Protein AF-N6VT87-F1 (afdb_monomer)

Solvent-accessible surface area (backbone atoms only — not comparable to full-atom values): 5107 Å² total; per-residue (Å²): 108,74,70,57,52,52,51,51,52,51,56,51,52,69,53,53,73,75,52,85,74,91,57,85,82,74,90,55,102,58,82,94,66,94,81,81,80,78,98,66,93,73,93,78,67,57,68,63,60,50,62,74,71,44,96,40,71,54,99,93,37,79,60,77,82,84,83,71,85,86,128

Nearest PDB structures (foldseek):
  3ip4-assembly1_C  TM=7.911E-01  e=2.599E-02  Staphylococcus aureus subsp. aureus Mu50
  4wj3-assembly2_I  TM=7.405E-01  e=6.722E-02  Pseudomonas aeruginosa PAO1

Foldseek 3Di:
DVVVVVVVVVVVVVVPVVDDPPDDDDPDPDDDDDDDDDPDDDDDPPLVVCQVPAPDDDPSDRDDDDDDPDD

Structure (mmCIF, N/CA/C/O backbone):
data_AF-N6VT87-F1
#
_entry.id   AF-N6VT87-F1
#
loop_
_atom_site.group_PDB
_atom_site.id
_atom_site.type_symbol
_atom_site.label_atom_id
_atom_site.label_alt_id
_atom_site.label_comp_id
_atom_site.label_asym_id
_atom_site.label_entity_id
_atom_site.label_seq_id
_atom_site.pdbx_PDB_ins_code
_atom_site.Cartn_x
_atom_site.Cartn_y
_atom_site.Cartn_z
_atom_site.occupancy
_atom_site.B_iso_or_equiv
_atom_site.auth_seq_id
_atom_site.auth_comp_id
_atom_site.auth_asym_id
_atom_site.auth_atom_id
_atom_site.pdbx_PDB_model_num
ATOM 1 N N . MET A 1 1 ? 9.144 9.829 22.593 1.00 62.50 1 MET A N 1
ATOM 2 C CA . MET A 1 1 ? 8.606 8.552 22.065 1.00 62.50 1 MET A CA 1
ATOM 3 C C . MET A 1 1 ? 7.668 7.835 23.034 1.00 62.50 1 MET A C 1
ATOM 5 O O . MET A 1 1 ? 6.476 7.882 22.777 1.00 62.50 1 MET A O 1
ATOM 9 N N . ARG A 1 2 ? 8.129 7.195 24.125 1.00 79.88 2 ARG A N 1
ATOM 10 C CA . ARG A 1 2 ? 7.233 6.388 24.991 1.00 79.88 2 ARG A CA 1
ATOM 11 C C . ARG A 1 2 ? 6.139 7.224 25.676 1.00 79.88 2 ARG A C 1
ATOM 13 O O . ARG A 1 2 ? 4.966 6.908 25.549 1.00 79.88 2 ARG A O 1
ATOM 20 N N . GLU A 1 3 ? 6.522 8.354 26.270 1.00 87.75 3 GLU A N 1
ATOM 21 C CA . GLU A 1 3 ? 5.582 9.271 26.938 1.00 87.75 3 GLU A CA 1
ATOM 22 C C . GLU A 1 3 ? 4.585 9.942 25.976 1.00 87.75 3 GLU A C 1
ATOM 24 O O . GLU A 1 3 ? 3.450 10.227 26.343 1.00 87.75 3 GLU A O 1
ATOM 29 N N . GLU A 1 4 ? 4.987 10.212 24.732 1.00 89.44 4 GLU A N 1
ATOM 30 C CA . GLU A 1 4 ? 4.095 10.801 23.722 1.00 89.44 4 GLU A CA 1
ATOM 31 C C . GLU A 1 4 ? 3.073 9.779 23.226 1.00 89.44 4 GLU A C 1
ATOM 33 O O . GLU A 1 4 ? 1.899 10.111 23.083 1.00 89.44 4 GLU A O 1
ATOM 38 N N . ALA A 1 5 ? 3.495 8.527 23.029 1.00 91.62 5 ALA A N 1
ATOM 39 C CA . ALA A 1 5 ? 2.594 7.437 22.678 1.00 91.62 5 ALA A CA 1
ATOM 40 C C . ALA A 1 5 ? 1.558 7.190 23.786 1.00 91.62 5 ALA A C 1
ATOM 42 O O . ALA A 1 5 ? 0.372 7.057 23.497 1.00 91.62 5 ALA A O 1
ATOM 43 N N . GLU A 1 6 ? 1.979 7.207 25.053 1.00 92.88 6 GLU A N 1
ATOM 44 C CA . GLU A 1 6 ? 1.080 7.053 26.204 1.00 92.88 6 GLU A CA 1
ATOM 45 C C . GLU A 1 6 ? 0.060 8.195 26.302 1.00 92.88 6 GLU A C 1
ATOM 47 O O . GLU A 1 6 ? -1.120 7.948 26.554 1.00 92.88 6 GLU A O 1
ATOM 52 N N . LYS A 1 7 ? 0.478 9.440 26.030 1.00 93.75 7 LYS A N 1
ATOM 53 C CA . LYS A 1 7 ? -0.438 10.591 25.959 1.00 93.75 7 LYS A CA 1
ATOM 54 C C . LYS A 1 7 ? -1.483 10.428 24.857 1.00 93.75 7 LYS A C 1
ATOM 56 O O . LYS A 1 7 ? -2.654 10.713 25.095 1.00 93.75 7 LYS A O 1
ATOM 61 N N . ILE A 1 8 ? -1.069 9.965 23.677 1.00 93.19 8 ILE A N 1
ATOM 62 C CA . ILE A 1 8 ? -1.976 9.723 22.549 1.00 93.19 8 I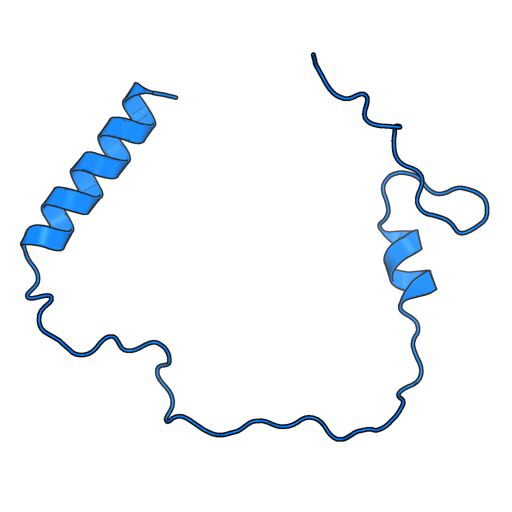LE A CA 1
ATOM 63 C C . ILE A 1 8 ? -2.996 8.647 22.927 1.00 93.19 8 ILE A C 1
ATOM 65 O O . ILE A 1 8 ? -4.194 8.890 22.814 1.00 93.19 8 ILE A O 1
ATOM 69 N N . ILE A 1 9 ? -2.541 7.501 23.443 1.00 92.88 9 ILE A N 1
ATOM 70 C CA . ILE A 1 9 ? -3.421 6.394 23.849 1.00 92.88 9 ILE A CA 1
ATOM 71 C C . ILE A 1 9 ? -4.452 6.872 24.871 1.00 92.88 9 ILE A C 1
ATOM 73 O O . ILE A 1 9 ? -5.647 6.663 24.675 1.00 92.88 9 ILE A O 1
ATOM 77 N N . LYS A 1 10 ? -4.004 7.575 25.918 1.00 94.69 10 LYS A N 1
ATOM 78 C CA . LYS A 1 10 ? -4.889 8.080 26.969 1.00 94.69 10 LYS A CA 1
ATOM 79 C C . LYS A 1 10 ? -5.974 9.007 26.414 1.00 94.69 10 LYS A C 1
ATOM 81 O O . LYS A 1 10 ? -7.140 8.854 26.761 1.00 94.69 10 LYS A O 1
ATOM 86 N N . MET A 1 11 ? -5.602 9.933 25.531 1.00 94.38 11 MET A N 1
ATOM 87 C CA . MET A 1 11 ? -6.550 10.866 24.922 1.00 94.38 11 MET A CA 1
ATOM 88 C C . MET A 1 11 ? -7.601 10.144 24.066 1.00 94.38 11 MET A C 1
ATOM 90 O O . MET A 1 11 ? -8.777 10.494 24.123 1.00 94.38 11 MET A O 1
ATOM 94 N N . PHE A 1 12 ? -7.202 9.126 23.296 1.00 93.19 12 PHE A N 1
ATOM 95 C CA . PHE A 1 12 ? -8.143 8.322 22.511 1.00 93.19 12 PHE A CA 1
ATOM 96 C C . PHE A 1 12 ? -9.098 7.521 23.406 1.00 93.19 12 PHE A C 1
ATOM 98 O O . PHE A 1 12 ? -10.302 7.545 23.157 1.00 93.19 12 PHE A O 1
ATOM 105 N N . SER A 1 13 ? -8.595 6.877 24.465 1.00 90.12 13 SER A N 1
ATOM 106 C CA . SER A 1 13 ? -9.427 6.134 25.424 1.00 90.12 13 SER A CA 1
ATOM 107 C C . SER A 1 13 ? -10.496 7.019 26.073 1.00 90.12 13 SER A C 1
ATOM 109 O O . SER A 1 13 ? -11.674 6.683 26.017 1.00 90.12 13 SER A O 1
ATOM 111 N N . GLU A 1 14 ? -10.111 8.188 26.597 1.00 93.62 14 GLU A N 1
ATOM 112 C CA . GLU A 1 14 ? -11.039 9.129 27.252 1.00 93.62 14 GLU A CA 1
ATOM 113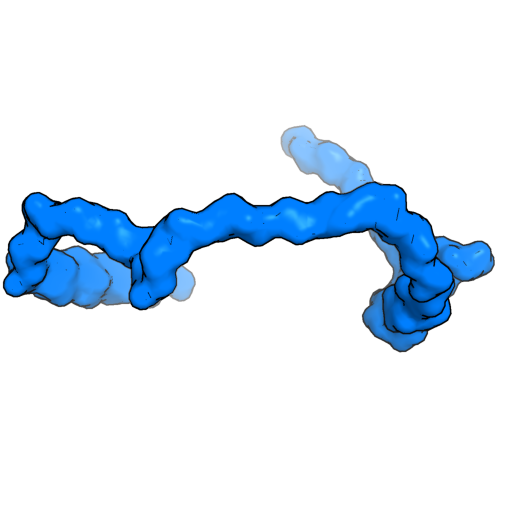 C C . GLU A 1 14 ? -12.129 9.666 26.309 1.00 93.62 14 GLU A C 1
ATOM 115 O O . GLU A 1 14 ? -13.210 10.064 26.751 1.00 93.62 14 GLU A O 1
ATOM 120 N N . ILE A 1 15 ? -11.841 9.745 25.008 1.00 91.94 15 ILE A N 1
ATOM 121 C CA . ILE A 1 15 ? -12.814 10.179 24.003 1.00 91.94 15 ILE A CA 1
ATOM 122 C C . ILE A 1 15 ? -13.771 9.036 23.672 1.00 91.94 15 ILE A C 1
ATOM 124 O O . ILE A 1 15 ? -14.975 9.271 23.633 1.00 91.94 15 ILE A O 1
ATOM 128 N N . LEU A 1 16 ? -13.256 7.825 23.448 1.00 87.06 16 LEU A N 1
ATOM 129 C CA . LEU A 1 16 ? -14.061 6.671 23.044 1.00 87.06 16 LEU A CA 1
ATOM 130 C C . LEU A 1 16 ? -15.038 6.220 24.135 1.00 87.06 16 LEU A C 1
ATOM 132 O O . LEU A 1 16 ? -16.158 5.853 23.804 1.00 87.06 16 LEU A O 1
ATOM 136 N N . GLU A 1 17 ? -14.678 6.346 25.415 1.00 87.44 17 GLU A N 1
ATOM 137 C CA . GLU A 1 17 ? -15.579 6.065 26.550 1.00 87.44 17 GLU A CA 1
ATOM 138 C C . GLU A 1 17 ? -16.865 6.915 26.554 1.00 87.44 17 GLU A C 1
ATOM 140 O O . GLU A 1 17 ? -17.838 6.561 27.216 1.00 87.44 17 GLU A O 1
ATOM 145 N N . LYS A 1 18 ? -16.891 8.047 25.836 1.00 89.62 18 LYS A N 1
ATOM 146 C CA . LYS A 1 18 ? -18.061 8.939 25.761 1.00 89.62 18 LYS A CA 1
ATOM 147 C C . LYS A 1 18 ? -19.085 8.518 24.709 1.00 89.62 18 LYS A C 1
ATOM 149 O O . LYS A 1 18 ? -20.157 9.121 24.660 1.00 89.62 18 LYS A O 1
ATOM 154 N N . TYR A 1 19 ? -18.752 7.556 23.853 1.00 83.62 19 TYR A N 1
ATOM 155 C CA . TYR A 1 19 ? -19.616 7.089 22.775 1.00 83.62 19 TYR A CA 1
ATOM 156 C C . TYR A 1 19 ? -20.157 5.700 23.098 1.00 83.62 19 TYR A C 1
ATOM 158 O O . TYR A 1 19 ? -19.454 4.862 23.656 1.00 83.62 19 TYR A O 1
ATOM 166 N N . ASP A 1 20 ? -21.408 5.461 22.720 1.00 79.75 20 ASP A N 1
ATOM 167 C CA . ASP A 1 20 ? -21.978 4.120 22.716 1.00 79.75 20 ASP A CA 1
ATOM 168 C C . ASP A 1 20 ? -21.451 3.366 21.489 1.00 79.75 20 ASP A C 1
ATOM 170 O O . ASP A 1 20 ? -21.659 3.792 20.351 1.00 79.75 20 ASP A O 1
ATOM 174 N N . LEU A 1 21 ? -20.698 2.295 21.737 1.00 73.31 21 LEU A N 1
ATOM 175 C CA . LEU A 1 21 ? -20.031 1.497 20.708 1.00 73.31 21 LEU A CA 1
ATOM 176 C C . LEU A 1 21 ? -20.807 0.215 20.373 1.00 73.31 21 LEU A C 1
ATOM 178 O O . LEU A 1 21 ? -20.324 -0.575 19.569 1.00 73.31 21 LEU A O 1
ATOM 182 N N . GLU A 1 22 ? -22.005 0.003 20.932 1.00 68.31 22 GLU A N 1
ATOM 183 C CA . GLU A 1 22 ? -22.875 -1.140 20.589 1.00 68.31 22 GLU A CA 1
ATOM 184 C C . GLU A 1 22 ? -23.578 -0.989 19.218 1.00 68.31 22 GLU A C 1
ATOM 186 O O . GLU A 1 22 ? -24.547 -1.683 18.913 1.00 68.31 22 GLU A O 1
ATOM 191 N N . ILE A 1 23 ? -23.091 -0.082 18.368 1.00 74.00 23 ILE A N 1
ATOM 192 C CA . ILE A 1 23 ? -23.623 0.201 17.032 1.00 74.00 23 ILE A CA 1
ATOM 193 C C . ILE A 1 23 ? -22.922 -0.708 16.013 1.00 74.00 23 ILE A C 1
ATOM 195 O O . ILE A 1 23 ? -21.714 -0.921 16.099 1.00 74.00 23 ILE A O 1
ATOM 199 N N . GLU A 1 24 ? -23.662 -1.218 15.022 1.00 72.44 24 GLU A N 1
ATOM 200 C CA . GLU A 1 24 ? -23.064 -1.941 13.894 1.00 72.44 24 GLU A CA 1
ATOM 201 C C . GLU A 1 24 ? -21.991 -1.077 13.211 1.00 72.44 24 GLU A C 1
ATOM 203 O O . GLU A 1 24 ? -22.244 0.048 12.765 1.00 72.44 24 GLU A O 1
ATOM 208 N N . GLU A 1 25 ? -20.766 -1.601 13.152 1.00 72.00 25 GLU A N 1
ATOM 209 C CA . GLU A 1 25 ? -19.632 -0.909 12.551 1.00 72.00 25 GLU A CA 1
ATOM 210 C C . GLU A 1 25 ? -19.918 -0.586 11.080 1.00 72.00 25 GLU A C 1
ATOM 212 O O . GLU A 1 25 ? -20.173 -1.463 10.255 1.00 72.00 25 GLU A O 1
ATOM 217 N N . SER A 1 26 ? -19.837 0.695 10.725 1.00 72.19 26 SER A N 1
ATOM 218 C CA . SER A 1 26 ? -19.988 1.135 9.339 1.00 72.19 26 SER A CA 1
ATOM 219 C C . SER A 1 26 ? -18.621 1.160 8.655 1.00 72.19 26 SER A C 1
ATOM 221 O O . SER A 1 26 ? -17.883 2.140 8.749 1.00 72.19 26 SER A O 1
ATOM 223 N N . TYR A 1 27 ? -18.273 0.075 7.962 1.00 75.00 27 TYR A N 1
ATOM 224 C CA . TYR A 1 27 ? -17.011 -0.042 7.216 1.00 75.00 27 TYR A CA 1
ATOM 225 C C . TYR A 1 27 ? -16.946 0.881 5.995 1.00 75.00 27 TYR A C 1
ATOM 227 O O . TYR A 1 27 ? -15.884 1.397 5.642 1.00 75.00 27 TYR A O 1
ATOM 235 N N . TYR A 1 28 ? -18.091 1.111 5.358 1.00 78.25 28 TYR A N 1
ATOM 236 C CA . TYR A 1 28 ? -18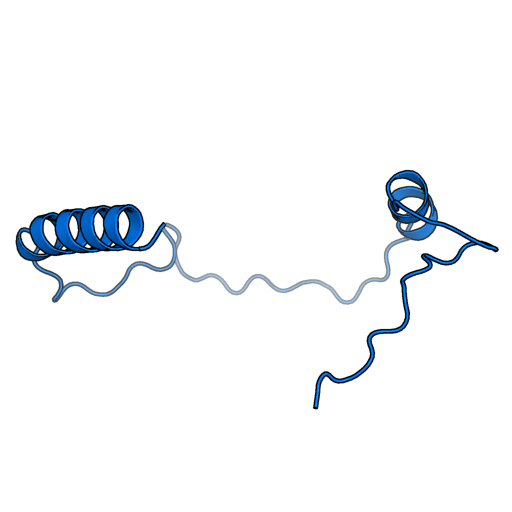.231 1.980 4.202 1.00 78.25 28 TYR A CA 1
ATOM 237 C C . TYR A 1 28 ? -19.489 2.829 4.363 1.00 78.25 28 TYR A C 1
ATOM 239 O O . TYR A 1 28 ? -20.512 2.363 4.847 1.00 78.25 28 TYR A O 1
ATOM 247 N N . ILE A 1 29 ? -19.418 4.088 3.929 1.00 78.94 29 ILE A N 1
ATOM 248 C CA . ILE A 1 29 ? -20.562 5.022 3.925 1.00 78.94 29 ILE A CA 1
ATOM 249 C C . ILE A 1 29 ? -21.540 4.682 2.774 1.00 78.94 29 ILE A C 1
ATOM 251 O O . ILE A 1 29 ? -22.600 5.284 2.641 1.00 78.94 29 ILE A O 1
ATOM 255 N N . ILE A 1 30 ? -21.167 3.732 1.911 1.00 77.31 30 ILE A N 1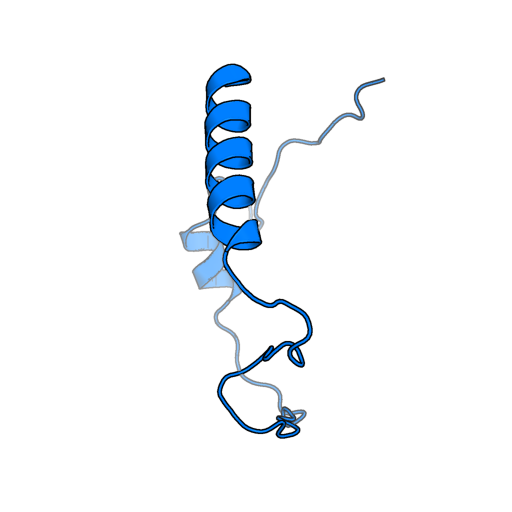
ATOM 256 C CA . ILE A 1 30 ? -21.946 3.274 0.761 1.00 77.31 30 ILE A CA 1
ATOM 257 C C . ILE A 1 30 ? -22.438 1.848 0.996 1.00 77.31 30 ILE A C 1
ATOM 259 O O . ILE A 1 30 ? -21.719 1.043 1.586 1.00 77.31 30 ILE A O 1
ATOM 263 N N . ASP A 1 31 ? -23.625 1.542 0.475 1.00 72.94 31 ASP A N 1
ATOM 264 C CA . ASP A 1 31 ? -24.176 0.189 0.504 1.00 72.94 31 ASP A CA 1
ATOM 265 C C . ASP A 1 31 ? -23.216 -0.806 -0.157 1.00 72.94 31 ASP A C 1
ATOM 267 O O . ASP A 1 31 ? -22.607 -0.521 -1.199 1.00 72.94 31 ASP A O 1
ATOM 271 N N . GLU A 1 32 ? -23.097 -1.991 0.444 1.00 70.81 32 GLU A N 1
ATOM 272 C CA . GLU A 1 32 ? -22.243 -3.054 -0.065 1.00 70.81 32 GLU A CA 1
ATOM 273 C C . GLU A 1 32 ? -22.654 -3.433 -1.489 1.00 70.81 32 GLU A C 1
ATOM 275 O O . GLU A 1 32 ? -23.721 -3.990 -1.755 1.00 70.81 32 GLU A O 1
ATOM 280 N N . LYS A 1 33 ? -21.768 -3.134 -2.437 1.00 81.25 33 LYS A N 1
ATOM 281 C CA . LYS A 1 33 ? -21.918 -3.529 -3.830 1.00 81.25 33 LYS A CA 1
ATOM 282 C C . LYS A 1 33 ? -20.707 -4.341 -4.241 1.00 81.25 33 LYS A C 1
ATOM 284 O O . LYS A 1 33 ? -19.573 -3.889 -4.117 1.00 81.25 33 LYS A O 1
ATOM 289 N N . ASN A 1 34 ? -20.956 -5.513 -4.816 1.00 85.69 34 ASN A N 1
ATOM 290 C CA . ASN A 1 34 ? -19.904 -6.307 -5.437 1.00 85.69 34 ASN A CA 1
ATOM 291 C C . ASN A 1 34 ? -19.326 -5.544 -6.640 1.00 85.69 34 ASN A C 1
ATOM 293 O O . ASN A 1 34 ? -19.960 -5.450 -7.694 1.00 85.69 34 ASN A O 1
ATOM 297 N N . VAL A 1 35 ? -18.125 -4.988 -6.477 1.00 88.56 35 VAL A N 1
A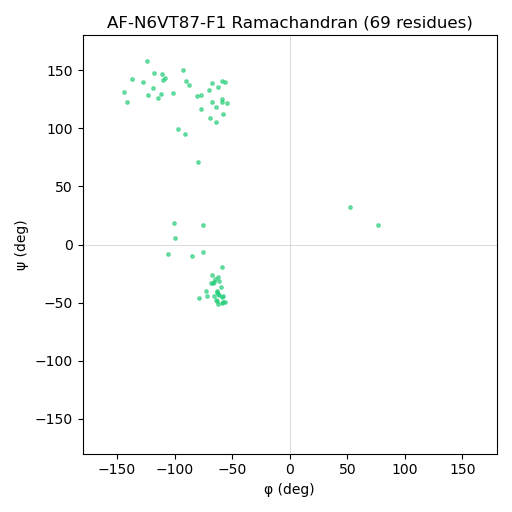TOM 298 C CA . VAL A 1 35 ? -17.363 -4.345 -7.554 1.00 88.56 35 VAL A CA 1
ATOM 299 C C . VAL A 1 35 ? -16.362 -5.360 -8.095 1.00 88.56 35 VAL A C 1
ATOM 301 O O . VAL A 1 35 ? -15.310 -5.596 -7.507 1.00 88.56 35 VAL A O 1
ATOM 304 N N . LEU A 1 36 ? -16.712 -5.991 -9.216 1.00 93.00 36 LEU A N 1
ATOM 305 C CA . LEU A 1 36 ? -15.836 -6.930 -9.916 1.00 93.00 36 LEU A CA 1
ATOM 306 C C . LEU A 1 36 ? -15.029 -6.204 -10.997 1.00 93.00 36 LEU A C 1
ATOM 308 O O . LEU A 1 36 ? -15.495 -5.230 -11.590 1.00 93.00 36 LEU A O 1
ATOM 312 N N . ARG A 1 37 ? -13.821 -6.703 -11.274 1.00 93.81 37 ARG A N 1
ATOM 313 C CA . ARG A 1 37 ? -12.999 -6.270 -12.409 1.00 93.81 37 ARG A CA 1
ATOM 314 C C . ARG A 1 37 ? -13.121 -7.297 -13.528 1.00 93.81 37 AR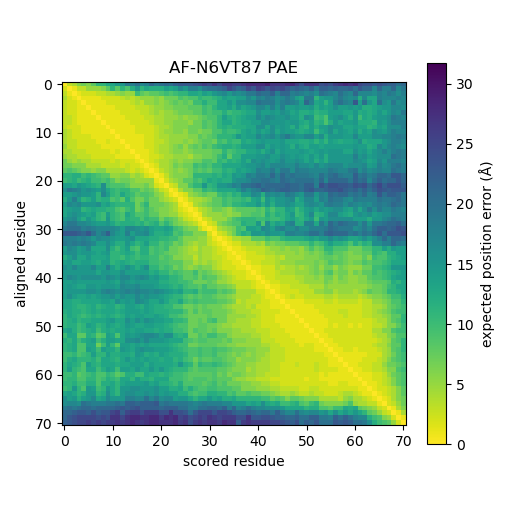G A C 1
ATOM 316 O O . ARG A 1 37 ? -12.901 -8.481 -13.286 1.00 93.81 37 ARG A O 1
ATOM 323 N N . ASP A 1 38 ? -13.394 -6.830 -14.740 1.00 94.12 38 ASP A N 1
ATOM 324 C CA . ASP A 1 38 ? -13.327 -7.667 -15.937 1.00 94.12 38 ASP A CA 1
ATOM 325 C C . ASP A 1 38 ? -11.922 -8.255 -16.119 1.00 94.12 38 ASP A C 1
ATOM 327 O O . ASP A 1 38 ? -10.910 -7.568 -15.937 1.00 94.12 38 ASP A O 1
ATOM 331 N N . ASP A 1 39 ? -11.854 -9.512 -16.555 1.00 95.94 39 ASP A N 1
ATOM 332 C CA . ASP A 1 39 ? -10.588 -10.150 -16.908 1.00 95.94 39 ASP A CA 1
ATOM 333 C C . ASP A 1 39 ? -10.122 -9.721 -18.306 1.00 95.94 39 ASP A C 1
ATOM 335 O O . ASP A 1 39 ? -10.194 -10.456 -19.290 1.00 95.94 39 ASP A O 1
ATOM 339 N N . LYS A 1 40 ? -9.708 -8.458 -18.398 1.00 96.12 40 LYS A N 1
ATOM 340 C CA . LYS A 1 40 ? -9.146 -7.845 -19.603 1.00 96.12 40 LYS A C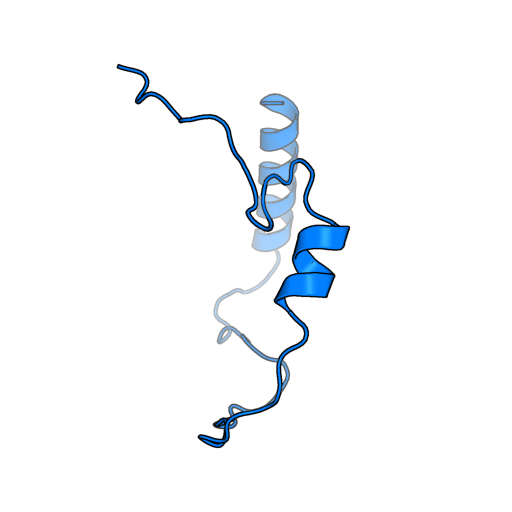A 1
ATOM 341 C C . LYS A 1 40 ? -7.722 -7.388 -19.319 1.00 96.12 40 LYS A C 1
ATOM 343 O O . LYS A 1 40 ? -7.442 -6.796 -18.273 1.00 96.12 40 LYS A O 1
ATOM 348 N N . ALA A 1 41 ? -6.825 -7.695 -20.251 1.00 93.50 41 ALA A N 1
ATOM 349 C CA . ALA A 1 41 ? -5.450 -7.228 -20.207 1.00 93.50 41 ALA A CA 1
ATOM 350 C C . ALA A 1 41 ? -5.382 -5.785 -20.718 1.00 93.50 41 ALA A C 1
ATOM 352 O O . ALA A 1 41 ? -5.834 -5.495 -21.822 1.00 93.50 41 ALA A O 1
ATOM 353 N N . GLU A 1 42 ? -4.777 -4.907 -19.924 1.00 92.94 42 GLU A N 1
ATOM 354 C CA . GLU A 1 42 ? -4.529 -3.512 -20.285 1.00 92.94 42 GLU A CA 1
ATOM 355 C C . GLU A 1 42 ? -3.023 -3.296 -20.505 1.00 92.94 42 GLU A C 1
ATOM 357 O O . GLU A 1 42 ? -2.203 -3.865 -19.770 1.00 92.94 42 GLU A O 1
ATOM 362 N N . PRO A 1 43 ? -2.620 -2.482 -21.496 1.00 93.06 43 PRO A N 1
ATOM 363 C CA . PRO A 1 43 ? -1.218 -2.159 -21.710 1.00 93.06 43 PRO A CA 1
ATOM 364 C C . PRO A 1 43 ? -0.647 -1.423 -20.493 1.00 93.06 43 PRO A C 1
ATOM 366 O O . PRO A 1 43 ? -1.249 -0.496 -19.953 1.00 93.06 43 PRO A O 1
ATOM 369 N N . SER A 1 44 ? 0.552 -1.819 -20.068 1.00 91.81 44 SER A N 1
ATOM 370 C CA . SER A 1 44 ? 1.187 -1.286 -18.863 1.00 91.81 44 SER A CA 1
ATOM 371 C C . SER A 1 44 ? 2.447 -0.492 -19.192 1.00 91.81 44 SER A C 1
ATOM 373 O O . SER A 1 44 ? 3.380 -1.011 -19.799 1.00 91.81 44 SER A O 1
ATOM 375 N N . ASN A 1 45 ? 2.510 0.753 -18.713 1.00 93.25 45 ASN A N 1
ATOM 376 C CA . ASN A 1 45 ? 3.737 1.561 -18.653 1.00 93.25 45 ASN A CA 1
ATOM 377 C C . ASN A 1 45 ? 4.366 1.573 -17.249 1.00 93.25 45 ASN A C 1
ATOM 379 O O . ASN A 1 45 ? 5.173 2.441 -16.912 1.00 93.25 45 AS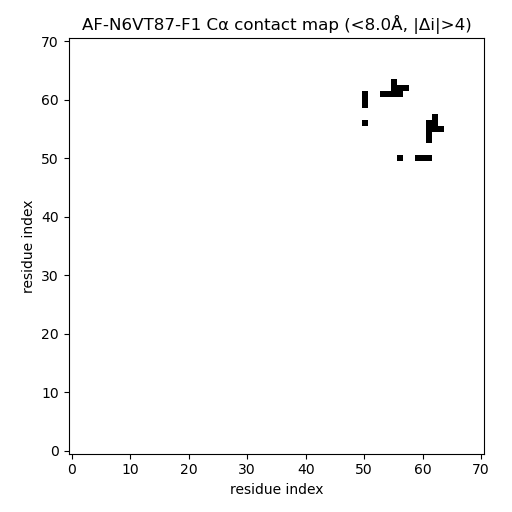N A O 1
ATOM 383 N N . MET A 1 46 ? 3.984 0.608 -16.411 1.00 92.44 46 MET A N 1
ATOM 384 C CA . MET A 1 46 ? 4.377 0.539 -15.005 1.00 92.44 46 MET A CA 1
ATOM 385 C C . MET A 1 46 ? 5.895 0.448 -14.825 1.00 92.44 46 MET A C 1
ATOM 387 O O . MET A 1 46 ? 6.431 1.063 -13.908 1.00 92.44 46 MET A O 1
ATOM 391 N N . ARG A 1 47 ? 6.599 -0.261 -15.719 1.00 93.06 47 ARG A N 1
ATOM 392 C CA . ARG A 1 47 ? 8.060 -0.404 -15.647 1.00 93.06 47 ARG A CA 1
ATOM 393 C C . ARG A 1 47 ? 8.764 0.952 -15.694 1.00 93.06 47 ARG A C 1
ATOM 395 O O . ARG A 1 47 ? 9.584 1.235 -14.833 1.00 93.06 47 ARG A O 1
ATOM 402 N N . GLU A 1 48 ? 8.423 1.788 -16.667 1.00 94.75 48 GLU A N 1
ATOM 403 C CA . GLU A 1 48 ? 9.019 3.118 -16.821 1.00 94.75 48 GLU A CA 1
ATOM 404 C C . GLU A 1 48 ? 8.699 4.008 -15.615 1.00 94.75 48 GLU A C 1
ATOM 406 O O . GLU A 1 48 ? 9.600 4.566 -14.991 1.00 94.75 48 GLU A O 1
ATOM 411 N N . LYS A 1 49 ? 7.422 4.061 -15.217 1.00 95.44 49 LYS A N 1
ATOM 412 C CA . LYS A 1 49 ? 6.970 4.876 -14.082 1.00 95.44 49 LYS A CA 1
ATOM 413 C C . LYS A 1 49 ? 7.680 4.526 -12.777 1.00 95.44 49 LYS A C 1
ATOM 415 O O . LYS A 1 49 ? 8.080 5.426 -12.047 1.00 95.44 49 LYS A O 1
ATOM 420 N N . ILE A 1 50 ? 7.833 3.236 -12.484 1.00 96.00 50 ILE A N 1
ATOM 421 C CA . ILE A 1 50 ? 8.453 2.782 -11.236 1.00 96.00 50 ILE A CA 1
ATOM 422 C C . ILE A 1 50 ? 9.956 3.040 -11.245 1.00 96.00 50 ILE A C 1
ATOM 424 O O . ILE A 1 50 ? 10.494 3.523 -10.251 1.00 96.00 50 ILE A O 1
ATOM 428 N N . LEU A 1 51 ? 10.640 2.745 -12.352 1.00 96.56 51 LEU A N 1
ATOM 429 C CA . LEU A 1 51 ? 12.084 2.959 -12.435 1.00 96.56 51 LEU A CA 1
ATOM 430 C C . LEU A 1 51 ? 12.447 4.449 -12.349 1.00 96.56 51 LEU A C 1
ATOM 432 O O . LEU A 1 51 ? 13.491 4.769 -11.792 1.00 96.56 51 LEU A O 1
ATOM 436 N N . ASN A 1 52 ? 11.568 5.350 -12.801 1.00 95.81 52 ASN A N 1
ATOM 437 C CA . ASN A 1 52 ? 11.770 6.799 -12.696 1.00 95.81 52 ASN A CA 1
ATOM 438 C C . ASN A 1 52 ? 11.726 7.336 -11.254 1.00 95.81 52 ASN A C 1
ATOM 440 O O . ASN A 1 52 ? 12.323 8.375 -10.984 1.00 95.81 52 ASN A O 1
ATOM 444 N N . ILE A 1 53 ? 11.026 6.662 -10.334 1.00 96.50 53 ILE A N 1
ATOM 445 C CA . ILE A 1 53 ? 10.910 7.089 -8.925 1.00 96.50 53 ILE A CA 1
ATOM 446 C C . ILE A 1 53 ? 11.746 6.236 -7.964 1.00 96.50 53 ILE A C 1
ATOM 448 O O . ILE A 1 53 ? 11.830 6.538 -6.774 1.00 96.50 53 ILE A O 1
ATOM 452 N N . ALA A 1 54 ? 12.328 5.140 -8.449 1.00 96.12 54 ALA A N 1
ATOM 453 C CA . ALA A 1 54 ? 13.045 4.194 -7.613 1.00 96.12 54 ALA A CA 1
ATOM 454 C C . ALA A 1 54 ? 14.374 4.795 -7.102 1.00 96.12 54 ALA A C 1
ATOM 456 O O . ALA A 1 54 ? 15.161 5.299 -7.903 1.00 96.12 54 ALA A O 1
ATOM 457 N N . PRO A 1 55 ? 14.693 4.683 -5.795 1.00 95.19 55 PRO A N 1
ATOM 458 C CA . PRO A 1 55 ? 15.902 5.289 -5.224 1.00 95.19 55 PRO A CA 1
ATOM 459 C C . PRO A 1 55 ? 17.226 4.770 -5.804 1.00 95.19 55 PRO A C 1
ATOM 461 O O . PRO A 1 55 ? 18.220 5.491 -5.833 1.00 95.19 55 PRO A O 1
ATOM 464 N N . LYS A 1 56 ? 17.264 3.498 -6.223 1.00 95.19 56 LYS A N 1
ATOM 465 C CA . LYS A 1 56 ? 18.432 2.842 -6.824 1.00 95.19 56 LYS A CA 1
ATOM 466 C C . LYS A 1 56 ? 17.964 1.919 -7.944 1.00 95.19 56 LYS A C 1
ATOM 468 O O . LYS A 1 56 ? 17.182 0.997 -7.705 1.00 95.19 56 LYS A O 1
ATOM 473 N N . VAL A 1 57 ? 18.483 2.139 -9.149 1.00 96.31 57 VAL A N 1
ATOM 474 C CA . VAL A 1 57 ? 18.187 1.334 -10.340 1.00 96.31 57 VAL A CA 1
ATOM 475 C C . VAL A 1 57 ? 19.486 0.868 -10.985 1.00 96.31 57 VAL A C 1
ATOM 477 O O . VAL A 1 57 ? 20.446 1.631 -11.076 1.00 96.31 57 VAL A O 1
ATOM 480 N N . LYS A 1 58 ? 19.515 -0.382 -11.449 1.00 95.69 58 LYS A N 1
ATOM 481 C CA . LYS A 1 58 ? 20.611 -0.948 -12.239 1.00 95.69 58 LYS A CA 1
ATOM 482 C C . LYS A 1 58 ? 20.051 -1.908 -13.283 1.00 95.69 58 LYS A C 1
ATOM 484 O O . LYS A 1 58 ? 19.230 -2.752 -12.945 1.00 95.69 58 LYS A O 1
ATOM 489 N N . ASP A 1 59 ? 20.473 -1.768 -14.538 1.00 94.62 59 ASP A N 1
ATOM 490 C CA . ASP A 1 59 ? 20.097 -2.657 -15.653 1.00 94.62 59 ASP A CA 1
ATOM 491 C C . ASP A 1 59 ? 18.573 -2.847 -15.818 1.00 94.62 59 ASP A C 1
ATOM 493 O O . ASP A 1 59 ? 18.081 -3.903 -16.209 1.00 94.62 59 ASP A O 1
ATOM 497 N N . GLY A 1 60 ? 17.798 -1.808 -15.489 1.00 93.88 60 GLY A N 1
ATOM 498 C CA . GLY A 1 60 ? 16.336 -1.848 -15.530 1.00 93.88 60 GLY A CA 1
ATOM 499 C C . GLY A 1 60 ? 15.678 -2.590 -14.361 1.00 93.88 60 GLY A C 1
ATOM 500 O O . GLY A 1 60 ? 14.500 -2.933 -14.468 1.00 93.88 60 GLY A O 1
ATOM 501 N N . TYR A 1 61 ? 16.407 -2.822 -13.269 1.00 95.38 61 TYR A N 1
ATOM 502 C CA . TYR A 1 61 ? 15.921 -3.403 -12.017 1.00 95.38 61 TYR A CA 1
ATOM 503 C C . TYR A 1 61 ? 16.072 -2.417 -10.862 1.00 95.38 61 TYR A C 1
ATOM 505 O O . TYR A 1 61 ? 17.031 -1.650 -10.810 1.00 95.38 61 TYR A O 1
ATOM 513 N N . ILE A 1 62 ? 15.154 -2.481 -9.900 1.00 96.12 62 ILE A N 1
ATOM 514 C CA . ILE A 1 62 ? 15.308 -1.805 -8.609 1.00 96.12 62 ILE A CA 1
ATOM 515 C C . ILE A 1 62 ? 16.276 -2.631 -7.764 1.00 96.12 62 ILE A C 1
ATOM 517 O O . ILE A 1 62 ? 16.089 -3.839 -7.619 1.00 96.12 62 ILE A O 1
ATOM 521 N N . VAL A 1 63 ? 17.304 -1.991 -7.209 1.00 95.44 63 VAL A N 1
ATOM 522 C CA . VAL A 1 63 ? 18.330 -2.675 -6.411 1.00 95.44 63 VAL A CA 1
ATOM 523 C C . VAL A 1 63 ? 18.225 -2.253 -4.955 1.00 95.44 63 VAL A C 1
ATOM 525 O O . VAL A 1 63 ? 18.226 -1.065 -4.639 1.00 95.44 63 VAL A O 1
ATOM 528 N N . VAL A 1 64 ? 18.184 -3.241 -4.063 1.00 93.69 64 VAL A N 1
ATOM 529 C CA . VAL A 1 64 ? 18.133 -3.050 -2.610 1.00 93.69 64 VAL A CA 1
ATOM 530 C C . VAL A 1 64 ? 19.284 -3.785 -1.934 1.00 93.69 64 VAL A C 1
ATOM 532 O O . VAL A 1 64 ? 19.870 -4.711 -2.499 1.00 93.69 64 VAL A O 1
ATOM 535 N N . GLU A 1 65 ? 19.628 -3.358 -0.723 1.00 90.75 65 GLU A N 1
ATOM 536 C CA . GLU A 1 65 ? 20.617 -4.057 0.091 1.00 90.75 65 GLU A CA 1
ATOM 537 C C . GLU A 1 65 ? 20.077 -5.419 0.522 1.00 90.75 65 GLU A C 1
ATOM 539 O O . GLU A 1 65 ? 18.904 -5.571 0.871 1.00 90.75 65 GLU A O 1
ATOM 544 N N . LYS A 1 66 ? 20.943 -6.435 0.484 1.00 90.44 66 LYS A N 1
ATOM 545 C CA . LYS A 1 66 ? 20.582 -7.765 0.959 1.00 90.44 66 LYS A CA 1
ATOM 546 C C . LYS A 1 66 ? 20.436 -7.705 2.476 1.00 90.44 66 LYS A C 1
ATOM 548 O O . LYS A 1 66 ? 21.436 -7.607 3.181 1.00 90.44 66 LYS A O 1
ATOM 553 N N . GLY A 1 67 ? 19.202 -7.804 2.963 1.00 84.06 67 GLY A N 1
ATOM 554 C CA . GLY A 1 67 ? 18.944 -7.968 4.388 1.00 84.06 67 GLY A CA 1
ATOM 555 C C . GLY A 1 67 ? 19.617 -9.240 4.906 1.00 84.06 67 GLY A C 1
ATOM 556 O O . GLY A 1 67 ? 19.416 -10.329 4.360 1.00 84.06 67 GLY A O 1
ATOM 557 N N . SER A 1 68 ? 20.440 -9.108 5.940 1.00 80.88 68 SER A N 1
ATOM 558 C CA . SER A 1 68 ? 20.854 -10.228 6.777 1.00 80.88 68 SER A CA 1
ATOM 559 C C . SER A 1 68 ? 19.823 -10.414 7.885 1.00 80.88 68 SER A C 1
ATOM 561 O O . SER A 1 68 ? 19.358 -9.445 8.482 1.00 80.88 68 SER A O 1
ATOM 563 N N . TRP A 1 69 ? 19.459 -11.663 8.173 1.00 74.88 69 TRP A N 1
ATOM 564 C CA . TRP A 1 69 ? 18.691 -11.962 9.376 1.00 74.88 69 TRP A CA 1
ATOM 565 C C . TRP A 1 69 ? 19.554 -11.605 10.586 1.00 74.88 69 TRP A C 1
ATOM 567 O O . TRP A 1 69 ? 20.646 -12.151 10.750 1.00 74.88 69 TRP A O 1
ATOM 577 N N . VAL A 1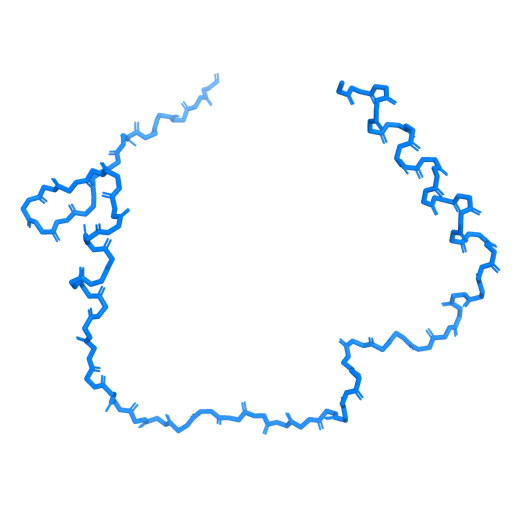 70 ? 19.087 -10.652 11.391 1.00 67.81 70 VAL A N 1
ATOM 578 C CA . VAL A 1 70 ? 19.689 -10.351 12.691 1.00 67.81 70 VAL A CA 1
ATOM 579 C C . VAL A 1 70 ? 19.420 -11.565 13.580 1.00 67.81 70 VAL A C 1
ATOM 581 O O . VAL A 1 70 ? 18.270 -11.991 13.692 1.00 67.81 70 VAL A O 1
ATOM 584 N N . LYS A 1 71 ? 20.480 -12.169 14.114 1.00 51.19 71 LYS A N 1
ATOM 585 C CA . LYS A 1 71 ? 20.406 -13.309 15.031 1.00 51.19 71 LYS A CA 1
ATOM 586 C C . LYS A 1 71 ? 20.445 -12.817 16.470 1.00 51.19 71 LYS A C 1
ATOM 588 O O . LYS A 1 71 ? 21.173 -11.827 16.704 1.00 51.19 71 LYS A O 1
#

Mean predicted aligned error: 10.49 Å

Organism: NCBI:txid1069083

Secondary structure (DSSP, 8-state):
-HHHHHHHHHHHHHHHTTS---SPP-S-SS-----PPP-------HHHHHHHH-SSEETTEE----PPPP-

Sequence (71 aa):
MREEAEKIIKMFSEILEKYDLEIEESYYIIDEKNVLRDDKAEPSNMREKILNIAPKVKDGYIVVEKGSWVK

Radius of gyration: 23.3 Å; Cα contacts (8 Å, |Δi|>4): 12; chains: 1; bounding box: 45×24×49 Å

InterPro domains:
  IPR003837 Glu-tRNAGln amidotransferase C subunit [PF02686] (1-64)
  IPR010120 Probable glutamyl-tRNA(Gln) amidotransferase subunit C, archaea [TIGR01827] (2-71)
  IPR036113 Glu-tRNAGln amidotransferase superfamily, subunit C [SSF141000] (3-65)

pLDDT: mean 87.27, std 9.93, range [51.19, 96.56]